Protein AF-A0A3E0QMY0-F1 (afdb_monomer_lite)

Sequence (131 aa):
MWMEKTLGDLETVIDKLNELIPMEGSVESPRSANKHLEKFRRAQNAVYDCFNNGLMNRRKDFASIFGMRYAEVPVPTIRSQLAFDARINWDYVESSISPKFREIIHSAACEQFGVHYAANMLIDKVMKEDA

Structure (mmCIF, N/CA/C/O backbone):
data_AF-A0A3E0QMY0-F1
#
_entry.id   AF-A0A3E0QMY0-F1
#
loop_
_atom_site.group_PDB
_atom_site.id
_atom_site.type_symbol
_atom_site.label_atom_id
_atom_site.label_alt_id
_atom_site.label_comp_id
_atom_site.label_asym_id
_atom_site.label_entity_id
_atom_site.label_seq_id
_atom_site.pdbx_PDB_ins_code
_atom_site.Cartn_x
_atom_site.Cartn_y
_atom_site.Cartn_z
_atom_site.occupancy
_atom_site.B_iso_or_equiv
_atom_site.auth_seq_id
_atom_site.auth_comp_id
_atom_site.auth_asym_id
_atom_site.auth_atom_id
_atom_site.pdbx_PDB_model_num
ATOM 1 N N . MET A 1 1 ? -7.165 -6.932 -10.250 1.00 64.00 1 MET A N 1
ATOM 2 C CA . MET A 1 1 ? -6.323 -6.252 -9.230 1.00 64.00 1 MET A CA 1
ATOM 3 C C . MET A 1 1 ? -4.917 -5.978 -9.795 1.00 64.00 1 MET A C 1
ATOM 5 O O . MET A 1 1 ? -4.486 -6.723 -10.656 1.00 64.00 1 MET A O 1
ATOM 9 N N . TRP A 1 2 ? -4.187 -4.946 -9.340 1.00 69.19 2 TRP A N 1
ATOM 10 C CA . TRP A 1 2 ? -2.858 -4.544 -9.870 1.00 69.19 2 TRP A CA 1
ATOM 11 C C . TRP A 1 2 ? -1.710 -5.542 -9.622 1.00 69.19 2 TRP A C 1
ATOM 13 O O . TRP A 1 2 ? -0.673 -5.444 -10.265 1.00 69.19 2 TRP A O 1
ATOM 23 N N . MET A 1 3 ? -1.878 -6.464 -8.670 1.00 83.94 3 MET A N 1
ATOM 24 C CA . MET A 1 3 ? -0.858 -7.428 -8.233 1.00 83.94 3 MET A CA 1
ATOM 25 C C . MET A 1 3 ? -1.445 -8.843 -8.159 1.00 83.94 3 MET A C 1
ATOM 27 O O . MET A 1 3 ? -1.409 -9.510 -7.126 1.00 83.94 3 MET A O 1
ATOM 31 N N . GLU A 1 4 ? -2.095 -9.266 -9.242 1.00 84.19 4 GLU A N 1
ATOM 32 C CA . GLU A 1 4 ? -2.787 -10.557 -9.321 1.00 84.19 4 GLU A CA 1
ATOM 33 C C . GLU A 1 4 ? -1.830 -11.748 -9.161 1.00 84.19 4 GLU A C 1
ATOM 35 O O . GLU A 1 4 ? -2.170 -12.718 -8.486 1.00 84.19 4 GLU A O 1
ATOM 40 N N . LYS A 1 5 ? -0.601 -11.659 -9.690 1.00 86.06 5 LYS A N 1
ATOM 41 C CA . LYS A 1 5 ? 0.371 -12.764 -9.648 1.00 86.06 5 LYS A CA 1
ATOM 42 C C . LYS A 1 5 ? 0.887 -13.039 -8.236 1.00 86.06 5 LYS A C 1
ATOM 44 O O . LYS A 1 5 ? 1.231 -14.173 -7.919 1.00 86.06 5 LYS A O 1
ATOM 49 N N . THR A 1 6 ? 0.989 -12.004 -7.408 1.00 87.62 6 THR A N 1
ATOM 50 C CA . THR A 1 6 ? 1.631 -12.076 -6.085 1.00 87.62 6 THR A CA 1
ATOM 51 C C . THR A 1 6 ? 0.666 -11.973 -4.915 1.00 87.62 6 THR A C 1
ATOM 53 O O . THR A 1 6 ? 1.035 -12.374 -3.808 1.00 87.62 6 THR A O 1
ATOM 56 N N . LEU A 1 7 ? -0.537 -11.431 -5.127 1.00 88.25 7 LEU A N 1
ATOM 57 C CA . LEU A 1 7 ? -1.538 -11.200 -4.080 1.00 88.25 7 LEU A CA 1
ATOM 58 C C . LEU A 1 7 ? -2.941 -11.680 -4.459 1.00 88.25 7 LEU A C 1
ATOM 60 O O . LEU A 1 7 ? -3.883 -11.366 -3.734 1.00 88.25 7 LEU A O 1
ATOM 64 N N . GLY A 1 8 ? -3.114 -12.405 -5.571 1.00 86.94 8 GLY A N 1
ATOM 65 C CA . GLY A 1 8 ? -4.425 -12.919 -5.991 1.00 86.94 8 GLY A CA 1
ATOM 66 C C . GLY A 1 8 ? -5.124 -13.758 -4.915 1.00 86.94 8 GLY A C 1
ATOM 67 O O . GLY A 1 8 ? -6.340 -13.715 -4.785 1.00 86.94 8 GLY A O 1
ATOM 68 N N . ASP A 1 9 ? -4.359 -14.431 -4.052 1.00 87.12 9 ASP A N 1
ATOM 69 C CA . ASP A 1 9 ? -4.863 -15.172 -2.890 1.00 87.12 9 ASP A CA 1
ATOM 70 C C . ASP A 1 9 ? -5.516 -14.294 -1.804 1.00 87.12 9 ASP A C 1
ATOM 72 O O . ASP A 1 9 ? -6.189 -14.816 -0.918 1.00 87.12 9 ASP A O 1
ATOM 76 N N . LEU A 1 10 ? -5.321 -12.972 -1.848 1.00 88.81 10 LEU A N 1
ATOM 77 C CA . LEU A 1 10 ? -5.858 -12.011 -0.882 1.00 88.81 10 LEU A CA 1
ATOM 78 C C . LEU A 1 10 ? -6.996 -11.153 -1.443 1.00 88.81 10 LEU A C 1
ATOM 80 O O . LEU A 1 10 ? -7.457 -10.259 -0.736 1.00 88.81 10 LEU A O 1
ATOM 84 N N . GLU A 1 11 ? -7.456 -11.400 -2.673 1.00 88.50 11 GLU A N 1
ATOM 85 C CA . GLU A 1 11 ? -8.463 -10.567 -3.347 1.00 88.50 11 GLU A CA 1
ATOM 86 C C . GLU A 1 11 ? -9.711 -10.357 -2.479 1.00 88.50 11 GLU A C 1
ATOM 88 O O . GLU A 1 11 ? -10.048 -9.223 -2.150 1.00 88.50 11 GLU A O 1
ATOM 93 N N . THR A 1 12 ? -10.301 -11.432 -1.954 1.00 88.44 12 THR A N 1
ATOM 94 C CA . THR A 1 12 ? -11.498 -11.322 -1.108 1.00 88.44 12 THR A CA 1
ATOM 95 C C . THR A 1 12 ? -11.270 -10.534 0.185 1.00 88.44 12 THR A C 1
ATOM 97 O O . THR A 1 12 ? -12.166 -9.862 0.689 1.00 88.44 12 THR A O 1
ATOM 100 N N . VAL A 1 13 ? -10.066 -10.603 0.751 1.00 89.44 13 VAL A N 1
ATOM 101 C CA . VAL A 1 13 ? -9.712 -9.863 1.972 1.00 89.44 13 VAL A CA 1
ATOM 102 C C . VAL A 1 13 ? -9.598 -8.378 1.659 1.00 89.44 13 VAL A C 1
ATOM 104 O O . VAL A 1 13 ? -10.068 -7.541 2.426 1.00 89.44 13 VAL A O 1
ATOM 107 N N . ILE A 1 14 ? -8.961 -8.057 0.534 1.00 91.94 14 ILE A N 1
ATOM 108 C CA . ILE A 1 14 ? -8.816 -6.693 0.035 1.00 91.94 14 ILE A CA 1
ATOM 109 C C . ILE A 1 14 ? -10.196 -6.091 -0.236 1.00 91.94 14 ILE A C 1
ATOM 111 O O . ILE A 1 14 ? -10.431 -4.957 0.175 1.00 91.94 14 ILE A O 1
ATOM 115 N N . ASP A 1 15 ? -11.115 -6.852 -0.830 1.00 92.12 15 ASP A N 1
ATOM 116 C CA . ASP A 1 15 ? -12.492 -6.417 -1.075 1.00 92.12 15 ASP A CA 1
ATOM 117 C C . ASP A 1 15 ? -13.231 -6.110 0.232 1.00 92.12 15 ASP A C 1
ATOM 119 O O . ASP A 1 15 ? -13.718 -4.992 0.406 1.00 92.12 15 ASP A O 1
ATOM 123 N N . LYS A 1 16 ? -13.203 -7.026 1.212 1.00 92.62 16 LYS A N 1
ATOM 124 C CA . LYS A 1 16 ? -13.793 -6.781 2.542 1.00 92.62 16 LYS A CA 1
ATOM 125 C C . LYS A 1 16 ? -13.178 -5.560 3.241 1.00 92.62 16 LYS A C 1
ATOM 127 O O . LYS A 1 16 ? -13.879 -4.799 3.898 1.00 92.62 16 LYS A O 1
ATOM 132 N N . LEU A 1 17 ? -11.866 -5.338 3.117 1.00 94.12 17 LEU A N 1
ATOM 133 C CA . LEU A 1 17 ? -11.223 -4.138 3.672 1.00 94.12 17 LEU A CA 1
ATOM 134 C C . LEU A 1 17 ? -11.625 -2.858 2.923 1.00 94.12 17 LEU A C 1
ATOM 136 O O . LEU A 1 17 ? -11.686 -1.793 3.536 1.00 94.12 17 LEU A O 1
ATOM 140 N N . ASN A 1 18 ? -11.880 -2.939 1.616 1.00 94.81 18 ASN A N 1
ATOM 141 C CA . ASN A 1 18 ? -12.320 -1.806 0.805 1.00 94.81 18 ASN A CA 1
ATOM 142 C C . ASN A 1 18 ? -13.726 -1.336 1.171 1.00 94.81 18 ASN A C 1
ATOM 144 O O . ASN A 1 18 ? -13.969 -0.132 1.160 1.00 94.81 18 ASN A O 1
ATOM 148 N N . GLU A 1 19 ? -14.612 -2.245 1.573 1.00 95.44 19 GLU A N 1
ATOM 149 C CA . GLU A 1 19 ? -15.949 -1.903 2.077 1.00 95.44 19 GLU A CA 1
ATOM 150 C C . GLU A 1 19 ? -15.907 -1.042 3.353 1.00 95.44 19 GLU A C 1
ATOM 152 O O . GLU A 1 19 ? -16.830 -0.273 3.616 1.00 95.44 19 GLU A O 1
ATOM 157 N N . LEU A 1 20 ? -14.817 -1.119 4.127 1.00 95.50 20 LEU A N 1
ATOM 158 C CA . LEU A 1 20 ? -14.615 -0.340 5.356 1.00 95.50 20 LEU A CA 1
ATOM 159 C C . LEU A 1 20 ? -13.963 1.030 5.112 1.00 95.50 20 LEU A C 1
ATOM 161 O O . LEU A 1 20 ? -13.869 1.854 6.027 1.00 95.50 20 LEU A O 1
ATOM 165 N N . ILE A 1 21 ? -13.459 1.282 3.904 1.00 95.44 21 ILE A N 1
ATOM 166 C CA . ILE A 1 21 ? -12.781 2.532 3.563 1.00 95.44 21 ILE A CA 1
ATOM 167 C C . ILE A 1 21 ? -13.823 3.571 3.128 1.00 95.44 21 ILE A C 1
ATOM 169 O O . ILE A 1 21 ? -14.624 3.302 2.234 1.00 95.44 21 ILE A O 1
ATOM 173 N N . PRO A 1 22 ? -13.798 4.798 3.683 1.00 93.94 22 PRO A N 1
ATOM 174 C CA . PRO A 1 22 ? -14.672 5.854 3.202 1.00 93.94 22 PRO A CA 1
ATOM 175 C C . PRO A 1 22 ? -14.274 6.261 1.781 1.00 93.94 22 PRO A C 1
ATOM 177 O O . PRO A 1 22 ? -13.089 6.324 1.445 1.00 93.94 22 PRO A O 1
ATOM 180 N N . MET A 1 23 ? -15.274 6.606 0.968 1.00 88.94 23 MET A N 1
ATOM 181 C CA . MET A 1 23 ? -15.069 7.061 -0.411 1.00 88.94 23 MET A CA 1
ATOM 182 C C . MET A 1 23 ? -14.093 8.246 -0.492 1.00 88.94 23 MET A C 1
ATOM 184 O O . MET A 1 23 ? -13.267 8.315 -1.400 1.00 88.94 23 MET A O 1
ATOM 188 N N . GLU A 1 24 ? -14.151 9.154 0.486 1.00 90.25 24 GLU A N 1
ATOM 189 C CA . GLU A 1 24 ? -13.249 10.295 0.605 1.00 90.25 24 GLU A CA 1
ATOM 190 C C . GLU A 1 24 ? -12.755 10.469 2.045 1.00 90.25 24 GLU A C 1
ATOM 192 O O . GLU A 1 24 ? -13.440 10.144 3.013 1.00 90.25 24 GLU A O 1
ATOM 197 N N . GLY A 1 25 ? -11.555 11.036 2.190 1.00 92.12 25 GLY A N 1
ATOM 198 C CA . GLY A 1 25 ? -10.972 11.352 3.492 1.00 92.12 25 GLY A CA 1
ATOM 199 C C . GLY A 1 25 ? -10.225 10.192 4.158 1.00 92.12 25 GLY A C 1
ATOM 200 O O . GLY A 1 25 ? -9.754 9.256 3.506 1.00 92.12 25 GLY A O 1
ATOM 201 N N . SER A 1 26 ? -10.017 10.329 5.466 1.00 94.50 26 SER A N 1
ATOM 202 C CA . SER A 1 26 ? -9.401 9.308 6.318 1.00 94.50 26 SER A CA 1
ATOM 203 C C . SER A 1 26 ? -10.465 8.409 6.928 1.00 94.50 26 SER A C 1
ATOM 205 O O . SER A 1 26 ? -11.569 8.875 7.204 1.00 94.50 26 SER A O 1
ATOM 207 N N . VAL A 1 27 ? -10.098 7.169 7.242 1.00 96.25 27 VAL A N 1
ATOM 208 C CA . VAL A 1 27 ? -10.934 6.306 8.094 1.00 96.25 27 VAL A CA 1
ATOM 209 C C . VAL A 1 27 ? -11.157 6.953 9.467 1.00 96.25 27 VAL A C 1
ATOM 211 O O . VAL A 1 27 ? -10.376 7.809 9.899 1.00 96.25 27 VAL A O 1
ATOM 214 N N . GLU A 1 28 ? -12.208 6.541 10.172 1.00 94.50 28 GLU A N 1
ATOM 215 C CA . GLU A 1 28 ? -12.459 6.982 11.546 1.00 94.50 28 GLU A CA 1
ATOM 216 C C . GLU A 1 28 ? -11.306 6.567 12.470 1.00 94.50 28 GLU A C 1
ATOM 218 O O . GLU A 1 28 ? -10.766 5.478 12.330 1.00 94.50 28 GLU A O 1
ATOM 223 N N . SER A 1 29 ? -10.920 7.400 13.442 1.00 95.19 29 SER A N 1
ATOM 224 C CA . SER A 1 29 ? -9.852 7.078 14.409 1.00 95.19 29 SER A CA 1
ATOM 225 C C . SER A 1 29 ? -8.538 6.553 13.775 1.00 95.19 29 SER A C 1
ATOM 227 O O . SER A 1 29 ? -7.968 5.558 14.240 1.00 95.19 29 SER A O 1
ATOM 229 N N . PRO A 1 30 ? -7.975 7.245 12.760 1.00 95.75 30 PRO A N 1
ATOM 230 C CA . PRO A 1 30 ? -6.877 6.734 11.925 1.00 95.75 30 PRO A CA 1
ATOM 231 C C . PRO A 1 30 ? -5.524 6.656 12.650 1.00 95.75 30 PRO A C 1
ATOM 233 O O . PRO A 1 30 ? -4.524 6.210 12.091 1.00 95.75 30 PRO A O 1
ATOM 236 N N . ARG A 1 31 ? -5.453 7.157 13.888 1.00 93.31 31 ARG A N 1
ATOM 237 C CA . ARG A 1 31 ? -4.244 7.155 14.727 1.00 93.31 31 ARG A CA 1
ATOM 238 C C . ARG A 1 31 ? -4.320 6.162 15.887 1.00 93.31 31 ARG A C 1
ATOM 240 O O . ARG A 1 31 ? -3.343 6.032 16.617 1.00 93.31 31 ARG A O 1
ATOM 247 N N . SER A 1 32 ? -5.454 5.488 16.068 1.00 93.94 32 SER A N 1
ATOM 248 C CA . SER A 1 32 ? -5.691 4.568 17.181 1.00 93.94 32 SER A CA 1
ATOM 249 C C . SER A 1 32 ? -6.331 3.275 16.686 1.00 93.94 32 SER A C 1
ATOM 251 O O . SER A 1 32 ? -5.596 2.356 16.333 1.00 93.94 32 SER A O 1
ATOM 253 N N . ALA A 1 33 ? -7.662 3.216 16.653 1.00 92.31 33 ALA A N 1
ATOM 254 C CA . ALA A 1 33 ? -8.428 2.000 16.398 1.00 92.31 33 ALA A CA 1
ATOM 255 C C . ALA A 1 33 ? -8.291 1.490 14.956 1.00 92.31 33 ALA A C 1
ATOM 257 O O . ALA A 1 33 ? -8.218 0.286 14.764 1.00 92.31 33 ALA A O 1
ATOM 258 N N . ASN A 1 34 ? -8.186 2.394 13.974 1.00 96.50 34 ASN A N 1
ATOM 259 C CA . ASN A 1 34 ? -8.109 2.048 12.548 1.00 96.50 34 ASN A CA 1
ATOM 260 C C . ASN A 1 34 ? -6.777 2.479 11.919 1.00 96.50 34 ASN A C 1
ATOM 262 O O . ASN A 1 34 ? -6.715 2.967 10.785 1.00 96.50 34 ASN A O 1
ATOM 266 N N . LYS A 1 35 ? -5.684 2.388 12.682 1.00 97.38 35 LYS A N 1
ATOM 267 C CA . LYS A 1 35 ? -4.365 2.843 12.219 1.00 97.38 35 LYS A CA 1
ATOM 268 C C . LYS A 1 35 ? -3.827 1.970 11.083 1.00 97.38 35 LYS A C 1
ATOM 270 O O . LYS A 1 35 ? -3.134 2.478 10.197 1.00 97.38 35 LYS A O 1
ATOM 275 N N . HIS A 1 36 ? -4.124 0.672 11.093 1.00 97.19 36 HIS A N 1
ATOM 276 C CA . HIS A 1 36 ? -3.702 -0.251 10.047 1.00 97.19 36 HIS A CA 1
ATOM 277 C C . HIS A 1 36 ? -4.617 -0.164 8.830 1.00 97.19 36 HIS A C 1
ATOM 279 O O . HIS A 1 36 ? -4.098 -0.147 7.712 1.00 97.19 36 HIS A O 1
ATOM 285 N N . LEU A 1 37 ? -5.926 0.012 9.023 1.00 97.38 37 LEU A N 1
ATOM 286 C CA . LEU A 1 37 ? -6.863 0.280 7.934 1.00 97.38 37 LEU A CA 1
ATOM 287 C C . LEU A 1 37 ? -6.525 1.590 7.199 1.00 97.38 37 LEU A C 1
ATOM 289 O O . LEU A 1 37 ? -6.472 1.608 5.969 1.00 97.38 37 LEU A O 1
ATOM 293 N N . GLU A 1 38 ? -6.168 2.665 7.915 1.00 97.94 38 GLU A N 1
ATOM 294 C CA . GLU A 1 38 ? -5.699 3.909 7.280 1.00 97.94 38 GLU A CA 1
ATOM 295 C C . GLU A 1 38 ? -4.402 3.690 6.492 1.00 97.94 38 GLU A C 1
ATOM 297 O O . GLU A 1 38 ? -4.226 4.211 5.385 1.00 97.94 38 GLU A O 1
ATOM 302 N N . LYS A 1 39 ? -3.465 2.914 7.052 1.00 97.38 39 LYS A N 1
ATOM 303 C CA . LYS A 1 39 ? -2.213 2.586 6.365 1.00 97.38 39 LYS A CA 1
ATOM 304 C C . LYS A 1 39 ? -2.481 1.785 5.092 1.00 97.38 39 LYS A C 1
ATOM 306 O O . LYS A 1 39 ? -1.853 2.073 4.075 1.00 97.38 39 LYS A O 1
ATOM 311 N N . PHE A 1 40 ? -3.417 0.840 5.129 1.00 97.31 40 PHE A N 1
ATOM 312 C CA . PHE A 1 40 ? -3.869 0.078 3.969 1.00 97.31 40 PHE A CA 1
ATOM 313 C C . PHE A 1 40 ? -4.500 0.982 2.904 1.00 97.31 40 PHE A C 1
ATOM 315 O O . PHE A 1 40 ? -4.038 0.969 1.765 1.00 97.31 40 PHE A O 1
ATOM 322 N N . ARG A 1 41 ? -5.443 1.857 3.271 1.00 97.25 41 ARG A N 1
ATOM 323 C CA . ARG A 1 41 ? -6.042 2.851 2.360 1.00 97.25 41 ARG A CA 1
ATOM 324 C C . ARG A 1 41 ? -4.986 3.717 1.665 1.00 97.25 41 ARG A C 1
ATOM 326 O O . ARG A 1 41 ? -5.008 3.906 0.448 1.00 97.25 41 ARG A O 1
ATOM 333 N N . ARG A 1 42 ? -4.028 4.255 2.426 1.00 96.44 42 ARG A N 1
ATOM 334 C CA . ARG A 1 42 ? -2.936 5.073 1.868 1.00 96.44 42 ARG A CA 1
ATOM 335 C C . ARG A 1 42 ? -2.007 4.257 0.972 1.00 96.44 42 ARG A C 1
ATOM 337 O O . ARG A 1 42 ? -1.582 4.759 -0.067 1.00 96.44 42 ARG A O 1
ATOM 344 N N . ALA A 1 43 ? -1.710 3.020 1.358 1.00 95.81 43 ALA A N 1
ATOM 345 C CA . ALA A 1 43 ? -0.882 2.116 0.573 1.00 95.81 43 ALA A CA 1
ATOM 346 C C . ALA A 1 43 ? -1.550 1.763 -0.762 1.00 95.81 43 ALA A C 1
ATOM 348 O O . ALA A 1 43 ? -0.883 1.852 -1.787 1.00 95.81 43 ALA A O 1
ATOM 349 N N . GLN A 1 44 ? -2.856 1.480 -0.779 1.00 95.00 44 GLN A N 1
ATOM 350 C CA . GLN A 1 44 ? -3.624 1.257 -2.008 1.00 95.00 44 GLN A CA 1
ATOM 351 C C . GLN A 1 44 ? -3.532 2.439 -2.968 1.00 95.00 44 GLN A C 1
ATOM 353 O O . GLN A 1 44 ? -3.213 2.260 -4.138 1.00 95.00 44 GLN A O 1
ATOM 358 N N . ASN A 1 45 ? -3.721 3.660 -2.466 1.00 94.00 45 ASN A N 1
ATOM 359 C CA . ASN A 1 45 ? -3.594 4.865 -3.286 1.00 94.00 45 ASN A CA 1
ATOM 360 C C . ASN A 1 45 ? -2.178 5.048 -3.852 1.00 94.00 45 ASN A C 1
ATOM 362 O O . ASN A 1 45 ? -2.017 5.491 -4.986 1.00 94.00 45 ASN A O 1
ATOM 366 N N . ALA A 1 46 ? -1.146 4.715 -3.074 1.00 93.38 46 ALA A N 1
ATOM 367 C CA . ALA A 1 46 ? 0.241 4.785 -3.526 1.00 93.38 46 ALA A CA 1
ATOM 368 C C . ALA A 1 46 ? 0.572 3.697 -4.563 1.00 93.38 46 ALA A C 1
ATOM 370 O O . ALA A 1 46 ? 1.260 3.981 -5.538 1.00 93.38 46 ALA A O 1
ATOM 371 N N . VAL A 1 47 ? 0.057 2.478 -4.380 1.00 92.88 47 VAL A N 1
ATOM 372 C CA . VAL A 1 47 ? 0.148 1.377 -5.350 1.00 92.88 47 VAL A CA 1
ATOM 373 C C . VAL A 1 47 ? -0.562 1.759 -6.643 1.00 92.88 47 VAL A C 1
ATOM 375 O O . VAL A 1 47 ? 0.037 1.680 -7.708 1.00 92.88 47 VAL A O 1
ATOM 378 N N . TYR A 1 48 ? -1.797 2.252 -6.558 1.00 91.25 48 TYR A N 1
ATOM 379 C CA . TYR A 1 48 ? -2.543 2.734 -7.714 1.00 91.25 48 TYR A CA 1
ATOM 380 C C . TYR A 1 48 ? -1.745 3.806 -8.466 1.00 91.25 48 TYR A C 1
ATOM 382 O O . TYR A 1 48 ? -1.530 3.694 -9.669 1.00 91.25 48 TYR A O 1
ATOM 390 N N . ASP A 1 49 ? -1.224 4.816 -7.769 1.00 90.44 49 ASP A N 1
ATOM 391 C CA . ASP A 1 49 ? -0.413 5.861 -8.398 1.00 90.44 49 ASP A CA 1
ATOM 392 C C . ASP A 1 49 ? 0.892 5.319 -9.006 1.00 90.44 49 ASP A C 1
ATOM 394 O O . ASP A 1 49 ? 1.363 5.851 -10.008 1.00 90.44 49 ASP A O 1
ATOM 398 N N . CYS A 1 50 ? 1.465 4.254 -8.439 1.00 88.44 50 CYS A N 1
ATOM 399 C CA . CYS A 1 50 ? 2.653 3.582 -8.964 1.00 88.44 50 CYS A CA 1
ATOM 400 C C . CYS A 1 50 ? 2.413 3.037 -10.369 1.00 88.44 50 CYS A C 1
ATOM 402 O O . CYS A 1 50 ? 3.154 3.355 -11.297 1.00 88.44 50 CYS A O 1
ATOM 404 N N . PHE A 1 51 ? 1.347 2.262 -10.527 1.00 86.25 51 PHE A N 1
ATOM 405 C CA . PHE A 1 51 ? 1.066 1.582 -11.780 1.00 86.25 51 PHE A CA 1
ATOM 406 C C . PHE A 1 51 ? 0.318 2.459 -12.802 1.00 86.25 51 PHE A C 1
ATOM 408 O O . PHE A 1 51 ? 0.467 2.236 -13.996 1.00 86.25 51 PHE A O 1
ATOM 415 N N . ASN A 1 52 ? -0.439 3.478 -12.369 1.00 86.19 52 ASN A N 1
ATOM 416 C CA . ASN A 1 52 ? -1.146 4.389 -13.288 1.00 86.19 52 ASN A CA 1
ATOM 417 C C . ASN A 1 52 ? -0.332 5.619 -13.687 1.00 86.19 52 ASN A C 1
ATOM 419 O O . ASN A 1 52 ? -0.372 6.053 -14.833 1.00 86.19 52 ASN A O 1
ATOM 423 N N . ASN A 1 53 ? 0.363 6.224 -12.721 1.00 85.50 53 ASN A N 1
ATOM 424 C CA . ASN A 1 53 ? 0.965 7.553 -12.863 1.00 85.50 53 ASN A CA 1
ATOM 425 C C . ASN A 1 53 ? 2.476 7.546 -12.589 1.00 85.50 53 ASN A C 1
ATOM 427 O O . ASN A 1 53 ? 3.087 8.611 -12.474 1.00 85.50 53 ASN A O 1
ATOM 431 N N . GLY A 1 54 ? 3.075 6.368 -12.395 1.00 83.12 54 GLY A N 1
ATOM 432 C CA . GLY A 1 54 ? 4.491 6.225 -12.075 1.00 83.12 54 GLY A CA 1
ATOM 433 C C . GLY A 1 54 ? 4.925 6.975 -10.818 1.00 83.12 54 GLY A C 1
ATOM 434 O O . GLY A 1 54 ? 5.979 7.615 -10.802 1.00 83.12 54 GLY A O 1
ATOM 435 N N . LEU A 1 55 ? 4.104 6.926 -9.764 1.00 85.19 55 LEU A N 1
ATOM 436 C CA . LEU A 1 55 ? 4.335 7.557 -8.456 1.00 85.19 55 LEU A CA 1
ATOM 437 C C . LEU A 1 55 ? 4.353 9.093 -8.447 1.00 85.19 55 LEU A C 1
ATOM 439 O O . LEU A 1 55 ? 4.728 9.691 -7.437 1.00 85.19 55 LEU A O 1
ATOM 443 N N . MET A 1 56 ? 3.982 9.778 -9.526 1.00 81.50 56 MET A N 1
ATOM 444 C CA . MET A 1 56 ? 4.102 11.237 -9.590 1.00 81.50 56 MET A CA 1
ATOM 445 C C . MET A 1 56 ? 3.269 11.998 -8.54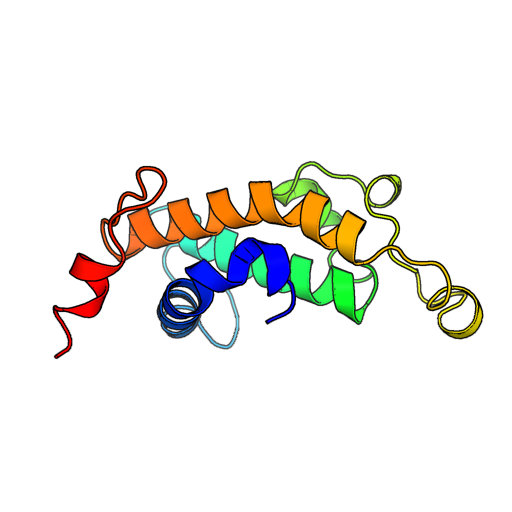7 1.00 81.50 56 MET A C 1
ATOM 447 O O . MET A 1 56 ? 3.725 13.043 -8.078 1.00 81.50 56 MET A O 1
ATOM 451 N N . ASN A 1 57 ? 2.111 11.479 -8.128 1.00 86.62 57 ASN A N 1
ATOM 452 C CA . ASN A 1 57 ? 1.244 12.150 -7.151 1.00 86.62 57 ASN A CA 1
ATOM 453 C C . ASN A 1 57 ? 1.470 11.665 -5.715 1.00 86.62 57 ASN A C 1
ATOM 455 O O . ASN A 1 57 ? 1.102 12.356 -4.761 1.00 86.62 57 ASN A O 1
ATOM 459 N N . ARG A 1 58 ? 2.029 10.462 -5.545 1.00 89.94 58 ARG A N 1
ATOM 460 C CA . ARG A 1 58 ? 2.150 9.777 -4.248 1.00 89.94 58 ARG A CA 1
ATOM 461 C C . ARG A 1 58 ? 3.570 9.309 -3.932 1.00 89.94 58 ARG A C 1
ATOM 463 O O . ARG A 1 58 ? 3.755 8.544 -2.993 1.00 89.94 58 ARG A O 1
ATOM 470 N N . ARG A 1 59 ? 4.600 9.811 -4.627 1.00 88.81 59 ARG A N 1
ATOM 471 C CA . ARG A 1 59 ? 6.019 9.444 -4.411 1.00 88.81 59 ARG A CA 1
ATOM 472 C C . ARG A 1 59 ? 6.439 9.442 -2.941 1.00 88.81 59 ARG A C 1
ATOM 474 O O . ARG A 1 59 ? 7.108 8.516 -2.494 1.00 88.81 59 ARG A O 1
ATOM 481 N N . LYS A 1 60 ? 6.090 10.502 -2.203 1.00 89.69 60 LYS A N 1
ATOM 482 C CA . LYS A 1 60 ? 6.468 10.652 -0.788 1.00 89.69 60 LYS A CA 1
ATOM 483 C C . LYS A 1 60 ? 5.753 9.634 0.097 1.00 89.69 60 LYS A C 1
ATOM 485 O O . LYS A 1 60 ? 6.389 9.037 0.959 1.00 89.69 60 LYS A O 1
ATOM 490 N N . ASP A 1 61 ? 4.460 9.423 -0.143 1.00 91.69 61 ASP A N 1
ATOM 491 C CA . ASP A 1 61 ? 3.674 8.420 0.577 1.00 91.69 61 ASP A CA 1
ATOM 492 C C . ASP A 1 61 ? 4.214 7.020 0.309 1.00 91.69 61 ASP A C 1
ATOM 494 O O . ASP A 1 61 ? 4.446 6.265 1.247 1.00 91.69 61 ASP A O 1
ATOM 498 N N . PHE A 1 62 ? 4.496 6.705 -0.955 1.00 93.00 62 PHE A N 1
ATOM 499 C CA . PHE A 1 62 ? 5.068 5.427 -1.348 1.00 93.00 62 PHE A CA 1
ATOM 500 C C . PHE A 1 62 ? 6.398 5.165 -0.636 1.00 93.00 62 PHE A C 1
ATOM 502 O O . PHE A 1 62 ? 6.542 4.147 0.035 1.00 93.00 62 PHE A O 1
ATOM 509 N N . ALA A 1 63 ? 7.329 6.122 -0.679 1.00 92.19 63 ALA A N 1
ATOM 510 C CA . ALA A 1 63 ? 8.609 5.990 0.012 1.00 92.19 63 ALA A CA 1
ATOM 511 C C . ALA A 1 63 ? 8.446 5.835 1.531 1.00 92.19 63 ALA A C 1
ATOM 513 O O . ALA A 1 63 ? 9.126 5.017 2.144 1.00 92.19 63 ALA A O 1
ATOM 514 N N . SER A 1 64 ? 7.514 6.570 2.140 1.00 93.94 64 SER A N 1
ATOM 515 C CA . SER A 1 64 ? 7.248 6.475 3.578 1.00 93.94 64 SER A CA 1
ATOM 516 C C . SER A 1 64 ? 6.603 5.148 3.990 1.00 93.94 64 SER A C 1
ATOM 518 O O . SER A 1 64 ? 6.852 4.681 5.099 1.00 93.94 64 SER A O 1
ATOM 520 N N . ILE A 1 65 ? 5.734 4.576 3.157 1.00 94.62 65 ILE A N 1
ATOM 521 C CA . ILE A 1 65 ? 4.961 3.369 3.481 1.00 94.62 65 ILE A CA 1
ATOM 522 C C . ILE A 1 65 ? 5.769 2.109 3.180 1.00 94.62 65 ILE A C 1
ATOM 524 O O . ILE A 1 65 ? 5.804 1.187 4.000 1.00 94.62 65 ILE A O 1
ATOM 528 N N . PHE A 1 66 ? 6.402 2.082 2.010 1.00 91.75 66 PHE A N 1
ATOM 529 C CA . PHE A 1 66 ? 7.095 0.917 1.479 1.00 91.75 66 PHE A CA 1
ATOM 530 C C . PHE A 1 66 ? 8.595 0.919 1.776 1.00 91.75 66 PHE A C 1
ATOM 532 O O . PHE A 1 66 ? 9.239 -0.110 1.613 1.00 91.75 66 PHE A O 1
ATOM 539 N N . GLY A 1 67 ? 9.164 2.047 2.215 1.00 90.44 67 GLY A N 1
ATOM 540 C CA . GLY A 1 67 ? 10.604 2.166 2.457 1.00 90.44 67 GLY A CA 1
ATOM 541 C C . GLY A 1 67 ? 11.447 2.129 1.178 1.00 90.44 67 GLY A C 1
ATOM 542 O O . GLY A 1 67 ? 12.664 2.019 1.262 1.00 90.44 67 GLY A O 1
ATOM 543 N N . MET A 1 68 ? 10.813 2.225 0.007 1.00 86.62 68 MET A N 1
ATOM 544 C CA . MET A 1 68 ? 11.460 2.169 -1.303 1.00 86.62 68 MET A CA 1
ATOM 545 C C . MET A 1 68 ? 11.464 3.547 -1.953 1.00 86.62 68 MET A C 1
ATOM 547 O O . MET A 1 68 ? 10.431 4.219 -2.031 1.00 86.62 68 MET A O 1
ATOM 551 N N . ARG A 1 69 ? 12.614 3.991 -2.457 1.00 80.06 69 ARG A N 1
ATOM 552 C CA . ARG A 1 69 ? 12.697 5.246 -3.208 1.00 80.06 69 ARG A CA 1
ATOM 553 C C . ARG A 1 69 ? 12.208 5.035 -4.633 1.00 80.06 69 ARG A C 1
ATOM 555 O O . ARG A 1 69 ? 12.293 3.954 -5.199 1.00 80.06 69 ARG A O 1
ATOM 562 N N . TYR A 1 70 ? 11.796 6.134 -5.255 1.00 70.94 70 TYR A N 1
ATOM 563 C CA . TYR A 1 70 ? 11.399 6.165 -6.664 1.00 70.94 70 TYR A CA 1
ATOM 564 C C . TYR A 1 70 ? 12.448 5.555 -7.615 1.00 70.94 70 TYR A C 1
ATOM 566 O O . TYR A 1 70 ? 12.083 4.945 -8.603 1.00 70.94 70 TYR A O 1
ATOM 574 N N . ALA A 1 71 ? 13.745 5.687 -7.319 1.00 73.00 71 ALA A N 1
ATOM 575 C CA . ALA A 1 71 ? 14.803 5.101 -8.148 1.00 73.00 71 ALA A CA 1
ATOM 576 C C . ALA A 1 71 ? 14.902 3.565 -8.039 1.00 73.00 71 ALA A C 1
ATOM 578 O O . ALA A 1 71 ? 15.511 2.938 -8.897 1.00 73.00 71 ALA A O 1
ATOM 579 N N . GLU A 1 72 ? 14.338 2.976 -6.983 1.00 73.94 72 GLU A N 1
ATOM 580 C CA . GLU A 1 72 ? 14.374 1.533 -6.699 1.00 73.94 72 GLU A CA 1
ATOM 581 C C . GLU A 1 72 ? 13.168 0.810 -7.310 1.00 73.94 72 GLU A C 1
ATOM 583 O O . GLU A 1 72 ? 13.192 -0.403 -7.483 1.00 73.94 72 GLU A O 1
ATOM 588 N N . VAL A 1 73 ? 12.132 1.562 -7.690 1.00 76.06 73 VAL A N 1
ATOM 589 C CA . VAL A 1 73 ? 10.949 1.048 -8.376 1.00 76.06 73 VAL A CA 1
ATOM 590 C C . VAL A 1 73 ? 10.925 1.676 -9.765 1.00 76.06 73 VAL A C 1
ATOM 592 O O . VAL A 1 73 ? 10.578 2.850 -9.876 1.00 76.06 73 VAL A O 1
ATOM 595 N N . PRO A 1 74 ? 11.338 0.951 -10.822 1.00 70.81 74 PRO A N 1
ATOM 596 C CA . PRO A 1 74 ? 11.551 1.515 -12.153 1.00 70.81 74 PRO A CA 1
ATOM 597 C C . PRO A 1 74 ? 10.221 1.814 -12.867 1.00 70.81 74 PRO A C 1
ATOM 599 O O . PRO A 1 74 ? 9.892 1.193 -13.874 1.00 70.81 74 PRO A O 1
ATOM 602 N N . VAL A 1 75 ? 9.449 2.770 -12.342 1.00 71.88 75 VAL A N 1
ATOM 603 C CA . VAL A 1 75 ? 8.181 3.232 -12.915 1.00 71.88 75 VAL A CA 1
ATOM 604 C C . VAL A 1 75 ? 8.347 4.562 -13.660 1.00 71.88 75 VAL A C 1
ATOM 606 O O . VAL A 1 75 ? 9.071 5.457 -13.204 1.00 71.88 75 VAL A O 1
ATOM 609 N N . PRO A 1 76 ? 7.703 4.721 -14.825 1.00 59.84 76 PRO A N 1
ATOM 610 C CA . PRO A 1 76 ? 7.959 5.828 -15.736 1.00 59.84 76 PRO A CA 1
ATOM 611 C C . PRO A 1 76 ? 7.374 7.131 -15.188 1.00 59.84 76 PRO A C 1
ATOM 613 O O . PRO A 1 76 ? 6.228 7.182 -14.766 1.00 59.84 76 PRO A O 1
ATOM 616 N N . THR A 1 77 ? 8.137 8.223 -15.234 1.00 59.06 77 THR A N 1
ATOM 617 C CA . THR A 1 77 ? 7.550 9.568 -15.097 1.00 59.06 77 THR A CA 1
ATOM 618 C C . THR A 1 77 ? 7.009 10.031 -16.451 1.00 59.06 77 THR A C 1
ATOM 620 O O . THR A 1 77 ? 7.494 9.588 -17.491 1.00 59.06 77 THR A O 1
ATOM 623 N N . ILE A 1 78 ? 6.049 10.966 -16.446 1.00 50.59 78 ILE A N 1
ATOM 624 C CA . ILE A 1 78 ? 5.305 11.504 -17.612 1.00 50.59 78 ILE A CA 1
ATOM 625 C C . ILE A 1 78 ? 6.163 11.911 -18.839 1.00 50.59 78 ILE A C 1
ATOM 627 O O . ILE A 1 78 ? 5.637 12.112 -19.929 1.00 50.59 78 ILE A O 1
ATOM 631 N N . ARG A 1 79 ? 7.495 12.009 -18.731 1.00 47.06 79 ARG A N 1
ATOM 632 C CA . ARG A 1 79 ? 8.367 12.444 -19.835 1.00 47.06 79 ARG A CA 1
ATOM 633 C C . ARG A 1 79 ? 8.696 11.394 -20.907 1.00 47.06 79 ARG A C 1
ATOM 635 O O . ARG A 1 79 ? 9.339 11.771 -21.881 1.00 47.06 79 ARG A O 1
ATOM 642 N N . SER A 1 80 ? 8.229 10.145 -20.818 1.00 51.38 80 SER A N 1
ATOM 643 C CA . SER A 1 80 ? 8.307 9.213 -21.962 1.00 51.38 80 SER A CA 1
ATOM 644 C C . SER A 1 80 ? 7.369 7.999 -21.854 1.00 51.38 80 SER A C 1
ATOM 646 O O . SER A 1 80 ? 7.837 6.863 -21.925 1.00 51.38 80 SER A O 1
ATOM 648 N N . GLN A 1 81 ? 6.055 8.206 -21.706 1.00 51.62 81 GLN A N 1
ATOM 649 C CA . GLN A 1 81 ? 5.079 7.097 -21.678 1.00 51.62 81 GLN A CA 1
ATOM 650 C C . GLN A 1 81 ? 5.194 6.182 -22.924 1.00 51.62 81 GLN A C 1
ATOM 652 O O . GLN A 1 81 ? 5.193 4.965 -22.813 1.00 51.62 81 GLN A O 1
ATOM 657 N N . LEU A 1 82 ? 5.416 6.755 -24.115 1.00 46.56 82 LEU A N 1
ATOM 658 C CA . LEU A 1 82 ? 5.411 6.015 -25.389 1.00 46.56 82 LEU A CA 1
ATOM 659 C C . LEU A 1 82 ? 6.692 5.223 -25.722 1.00 46.56 82 LEU A C 1
ATOM 661 O O . LEU A 1 82 ? 6.638 4.326 -26.557 1.00 46.56 82 LEU A O 1
ATOM 665 N N . ALA A 1 83 ? 7.843 5.534 -25.115 1.00 46.97 83 ALA A N 1
ATOM 666 C CA . ALA A 1 83 ? 9.129 4.908 -25.470 1.00 46.97 83 ALA A CA 1
ATOM 667 C C . ALA A 1 83 ? 9.630 3.870 -24.444 1.00 46.97 83 ALA A C 1
ATOM 669 O O . ALA A 1 83 ? 10.575 3.134 -24.736 1.00 46.97 83 ALA A O 1
ATOM 670 N N . PHE A 1 84 ? 9.016 3.806 -23.255 1.00 51.75 84 PHE A N 1
ATOM 671 C CA . PHE A 1 84 ? 9.488 2.996 -22.122 1.00 51.75 84 PHE A CA 1
ATOM 672 C C . PHE A 1 84 ? 8.524 1.900 -21.653 1.00 51.75 84 PHE A C 1
ATOM 674 O O . PHE A 1 84 ? 9.010 0.943 -21.051 1.00 51.75 84 PHE A O 1
ATOM 681 N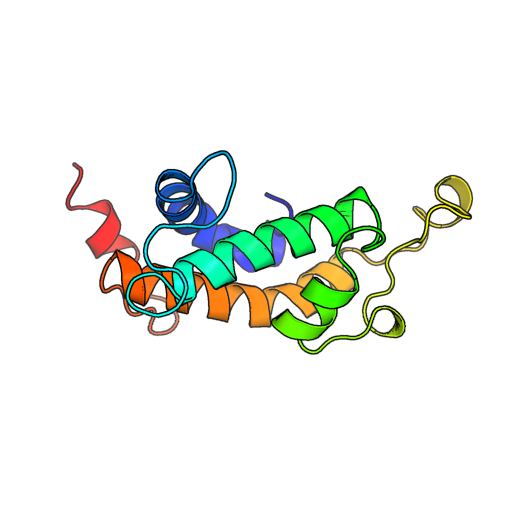 N . ASP A 1 85 ? 7.225 1.955 -21.980 1.00 52.28 85 ASP A N 1
ATOM 682 C CA . ASP A 1 85 ? 6.282 0.856 -21.683 1.00 52.28 85 ASP A CA 1
ATOM 683 C C . ASP A 1 85 ? 6.765 -0.493 -22.245 1.00 52.28 85 ASP A C 1
ATOM 685 O O . ASP A 1 85 ? 6.560 -1.537 -21.635 1.00 52.28 85 ASP A O 1
ATOM 689 N N . ALA A 1 86 ? 7.538 -0.472 -23.336 1.00 53.12 86 ALA A N 1
ATOM 690 C CA . ALA A 1 86 ? 8.170 -1.656 -23.916 1.00 53.12 86 ALA A CA 1
ATOM 691 C C . ALA A 1 86 ? 9.359 -2.236 -23.107 1.00 53.12 86 ALA A C 1
ATOM 693 O O . ALA A 1 86 ? 9.933 -3.242 -23.521 1.00 53.12 86 ALA A O 1
ATOM 694 N N . ARG A 1 87 ? 9.789 -1.612 -21.996 1.00 64.44 87 ARG A N 1
ATOM 695 C CA . ARG A 1 87 ? 10.969 -2.026 -21.200 1.00 64.44 87 ARG A CA 1
ATOM 696 C C . ARG A 1 87 ? 10.736 -2.111 -19.690 1.00 64.44 87 ARG A C 1
ATOM 698 O O . ARG A 1 87 ? 11.665 -2.475 -18.968 1.00 64.44 87 ARG A O 1
ATOM 705 N N . ILE A 1 88 ? 9.551 -1.762 -19.194 1.00 73.75 88 ILE A N 1
ATOM 706 C CA . ILE A 1 88 ? 9.266 -1.843 -17.759 1.00 73.75 88 ILE A CA 1
ATOM 707 C C . ILE A 1 88 ? 8.983 -3.293 -17.397 1.00 73.75 88 ILE A C 1
ATOM 709 O O . ILE A 1 88 ? 8.069 -3.927 -17.921 1.00 73.75 88 ILE A O 1
ATOM 713 N N . ASN A 1 89 ? 9.778 -3.815 -16.469 1.00 81.50 89 ASN A N 1
ATOM 714 C CA . ASN A 1 89 ? 9.535 -5.121 -15.892 1.00 81.50 89 ASN A CA 1
ATOM 715 C C . ASN A 1 89 ? 8.482 -4.986 -14.782 1.00 81.50 89 ASN A C 1
ATOM 717 O O . ASN A 1 89 ? 8.816 -4.790 -13.612 1.00 81.50 89 ASN A O 1
ATOM 721 N N . TRP A 1 90 ? 7.206 -5.050 -15.167 1.00 82.38 90 TRP A N 1
ATOM 722 C CA . TRP A 1 90 ? 6.086 -4.984 -14.225 1.00 82.38 90 TRP A CA 1
ATOM 723 C C . TRP A 1 90 ? 6.094 -6.134 -13.220 1.00 82.38 90 TRP A C 1
ATOM 725 O O . TRP A 1 90 ? 5.744 -5.915 -12.065 1.00 82.38 90 TRP A O 1
ATOM 735 N N . ASP A 1 91 ? 6.602 -7.305 -13.610 1.00 86.44 91 ASP A N 1
ATOM 736 C CA . ASP A 1 91 ? 6.766 -8.442 -12.701 1.00 86.44 91 ASP A CA 1
ATOM 737 C C . ASP A 1 91 ? 7.777 -8.114 -11.593 1.00 86.44 91 AS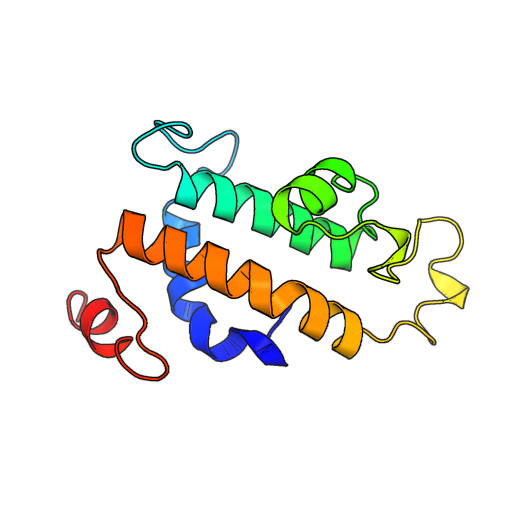P A C 1
ATOM 739 O O . ASP A 1 91 ? 7.546 -8.410 -10.421 1.00 86.44 91 ASP A O 1
ATOM 743 N N . TYR A 1 92 ? 8.874 -7.426 -11.928 1.00 85.69 92 TYR A N 1
ATOM 744 C CA . TYR A 1 92 ? 9.823 -6.929 -10.930 1.00 85.69 92 TYR A CA 1
ATOM 745 C C . TYR A 1 92 ? 9.178 -5.898 -9.996 1.00 85.69 92 TYR A C 1
ATOM 747 O O . TYR A 1 92 ? 9.323 -6.003 -8.777 1.00 85.69 92 TYR A O 1
ATOM 755 N N . VAL A 1 93 ? 8.437 -4.930 -10.543 1.00 86.56 93 VAL A N 1
ATOM 756 C CA . VAL A 1 93 ? 7.736 -3.906 -9.747 1.00 86.56 93 VAL A CA 1
ATOM 757 C C . VAL A 1 93 ? 6.745 -4.554 -8.777 1.00 86.56 93 VAL A C 1
ATOM 759 O O . VAL A 1 93 ? 6.784 -4.275 -7.578 1.00 86.56 93 VAL A O 1
ATOM 762 N N . GLU A 1 94 ? 5.910 -5.469 -9.268 1.00 89.81 94 GLU A N 1
ATOM 763 C CA . GLU A 1 94 ? 4.960 -6.233 -8.461 1.00 89.81 94 GLU A CA 1
ATOM 764 C C . GLU A 1 94 ? 5.674 -7.063 -7.382 1.00 89.81 94 GLU A C 1
ATOM 766 O O . GLU A 1 94 ? 5.329 -6.972 -6.201 1.00 89.81 94 GLU A O 1
ATOM 771 N N . SER A 1 95 ? 6.716 -7.817 -7.742 1.00 89.25 95 SER A N 1
ATOM 772 C CA . SER A 1 95 ? 7.477 -8.639 -6.787 1.00 89.25 95 SER A CA 1
ATOM 773 C C . SER A 1 95 ? 8.204 -7.817 -5.713 1.00 89.25 95 SER A C 1
ATOM 775 O O . SER A 1 95 ? 8.435 -8.312 -4.613 1.00 89.25 95 SER A O 1
ATOM 777 N N . SER A 1 96 ? 8.520 -6.550 -5.997 1.00 88.88 96 SER A N 1
ATOM 778 C CA . SER A 1 96 ? 9.173 -5.643 -5.046 1.00 88.88 96 SER A CA 1
ATOM 779 C C . SER A 1 96 ? 8.177 -5.027 -4.056 1.00 88.88 96 SER A C 1
ATOM 781 O O . SER A 1 96 ? 8.481 -4.860 -2.876 1.00 88.88 96 SER A O 1
ATOM 783 N N . ILE A 1 97 ? 6.970 -4.687 -4.519 1.00 91.56 97 ILE A N 1
ATOM 784 C CA . ILE A 1 97 ? 5.929 -4.028 -3.711 1.00 91.56 97 ILE A CA 1
ATOM 785 C C . ILE A 1 97 ? 5.145 -5.036 -2.870 1.00 91.56 97 ILE A C 1
ATOM 787 O O . ILE A 1 97 ? 4.837 -4.777 -1.700 1.00 91.56 97 ILE A O 1
ATOM 791 N N . SER A 1 98 ? 4.816 -6.180 -3.467 1.00 92.31 98 SER A N 1
ATOM 792 C CA . SER A 1 98 ? 3.877 -7.148 -2.906 1.00 92.31 98 SER A CA 1
ATOM 793 C C . SER A 1 98 ? 4.241 -7.687 -1.521 1.00 92.31 98 SER A C 1
ATOM 795 O O . SER A 1 98 ? 3.315 -7.785 -0.715 1.00 92.31 98 SER A O 1
ATOM 797 N N . PRO A 1 99 ? 5.512 -7.950 -1.136 1.00 92.19 99 PRO A N 1
ATOM 798 C CA . PRO A 1 99 ? 5.810 -8.469 0.200 1.00 92.19 99 PRO A CA 1
ATOM 799 C C . PRO A 1 99 ? 5.404 -7.475 1.288 1.00 92.19 99 PRO A C 1
ATOM 801 O O . PRO A 1 99 ? 4.730 -7.826 2.256 1.00 92.19 99 PRO A O 1
ATOM 804 N N . LYS A 1 100 ? 5.735 -6.195 1.090 1.00 94.25 100 LYS A N 1
ATOM 805 C CA . LYS A 1 100 ? 5.397 -5.151 2.056 1.00 94.25 100 LYS A CA 1
ATOM 806 C C . LYS A 1 100 ? 3.912 -4.810 2.034 1.00 94.25 100 LYS A C 1
ATOM 808 O O . LYS A 1 100 ? 3.335 -4.517 3.081 1.00 94.25 100 LYS A O 1
ATOM 813 N N . PHE A 1 101 ? 3.280 -4.851 0.863 1.00 94.94 101 PHE A N 1
ATOM 814 C CA . PHE A 1 101 ? 1.842 -4.630 0.775 1.00 94.94 101 PHE A CA 1
ATOM 815 C C . PHE A 1 101 ? 1.052 -5.760 1.449 1.00 94.94 101 PHE A C 1
ATOM 817 O O . PHE A 1 101 ? 0.116 -5.476 2.192 1.00 94.94 101 PHE A O 1
ATOM 824 N N . ARG A 1 102 ? 1.494 -7.016 1.302 1.00 94.19 102 ARG A N 1
ATOM 825 C CA . ARG A 1 102 ? 0.949 -8.183 2.011 1.00 94.19 102 ARG A CA 1
ATOM 826 C C . ARG A 1 102 ? 0.981 -7.999 3.527 1.00 94.19 102 ARG A C 1
ATOM 828 O O . ARG A 1 102 ? -0.028 -8.240 4.178 1.00 94.19 102 ARG A O 1
ATOM 835 N N . GLU A 1 103 ? 2.089 -7.516 4.093 1.00 93.94 103 GLU A N 1
ATOM 836 C CA . GLU A 1 103 ? 2.170 -7.199 5.532 1.00 93.94 103 GLU A CA 1
ATOM 837 C C . GLU A 1 103 ? 1.145 -6.137 5.965 1.00 93.94 103 GLU A C 1
ATOM 839 O O . GLU A 1 103 ? 0.590 -6.201 7.065 1.00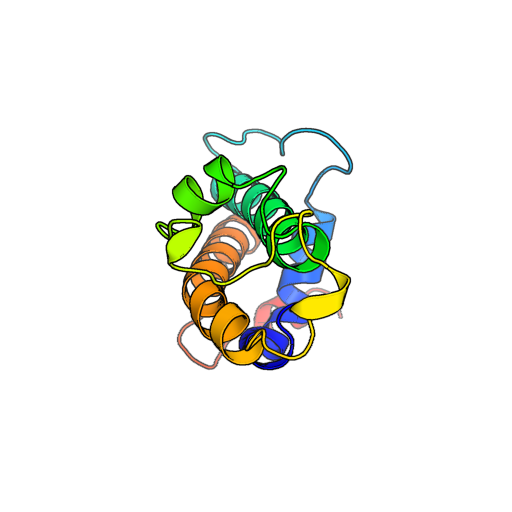 93.94 103 GLU A O 1
ATOM 844 N N . ILE A 1 104 ? 0.900 -5.138 5.113 1.00 95.81 104 ILE A N 1
ATOM 845 C CA . ILE A 1 104 ? -0.064 -4.068 5.390 1.00 95.81 104 ILE A CA 1
ATOM 846 C C . ILE A 1 104 ? -1.495 -4.611 5.348 1.00 95.81 104 ILE A C 1
ATOM 848 O O . ILE A 1 104 ? -2.255 -4.334 6.274 1.00 95.81 104 ILE A O 1
ATOM 852 N N . ILE A 1 105 ? -1.839 -5.404 4.326 1.00 94.19 105 ILE A N 1
ATOM 853 C CA . ILE A 1 105 ? -3.139 -6.085 4.214 1.00 94.19 105 ILE A CA 1
ATOM 854 C C . ILE A 1 105 ? -3.366 -6.970 5.439 1.00 94.19 105 ILE A C 1
ATOM 856 O O . ILE A 1 105 ? -4.408 -6.883 6.079 1.00 94.19 105 ILE A O 1
ATOM 860 N N . HIS A 1 106 ? -2.363 -7.769 5.809 1.00 91.31 106 HIS A N 1
ATOM 861 C CA . HIS A 1 106 ? -2.402 -8.636 6.985 1.00 91.31 106 HIS A CA 1
ATOM 862 C C . HIS A 1 106 ? -2.694 -7.856 8.265 1.00 91.31 106 HIS A C 1
ATOM 864 O O . HIS A 1 106 ? -3.612 -8.202 9.003 1.00 91.31 106 HIS A O 1
ATOM 870 N N . SER A 1 107 ? -1.957 -6.767 8.495 1.00 93.75 107 SER A N 1
ATOM 871 C CA . SER A 1 107 ? -2.133 -5.933 9.686 1.00 93.75 107 SER A CA 1
ATOM 872 C C . SER A 1 107 ? -3.524 -5.297 9.735 1.00 93.75 107 SER A C 1
ATOM 874 O O . SER A 1 107 ? -4.131 -5.247 10.801 1.00 93.75 107 SER A O 1
ATOM 876 N N . ALA A 1 108 ? -4.036 -4.824 8.594 1.00 95.19 108 ALA A N 1
ATOM 877 C CA . ALA A 1 108 ? -5.381 -4.262 8.502 1.00 95.19 108 ALA A CA 1
ATOM 878 C C . ALA A 1 108 ? -6.451 -5.335 8.750 1.00 95.19 108 ALA A C 1
ATOM 880 O O . ALA A 1 108 ? -7.364 -5.118 9.535 1.00 95.19 108 ALA A O 1
ATOM 881 N N . ALA A 1 109 ? -6.302 -6.525 8.171 1.00 92.25 109 ALA A N 1
ATOM 882 C CA . ALA A 1 109 ? -7.215 -7.640 8.400 1.00 92.25 109 ALA A CA 1
ATOM 883 C C . ALA A 1 109 ? -7.185 -8.146 9.855 1.00 92.25 109 ALA A C 1
ATOM 885 O O . ALA A 1 109 ? -8.231 -8.475 10.407 1.00 92.25 109 ALA A O 1
ATOM 886 N N . CYS A 1 110 ? -6.017 -8.172 10.507 1.00 89.88 110 CYS A N 1
ATOM 887 C CA . CYS A 1 110 ? -5.922 -8.465 11.940 1.00 89.88 110 CYS A CA 1
ATOM 888 C C . CYS A 1 110 ? -6.688 -7.427 12.768 1.00 89.88 110 CYS A C 1
ATOM 890 O O . CYS A 1 110 ? -7.407 -7.796 13.690 1.00 89.88 110 CYS A O 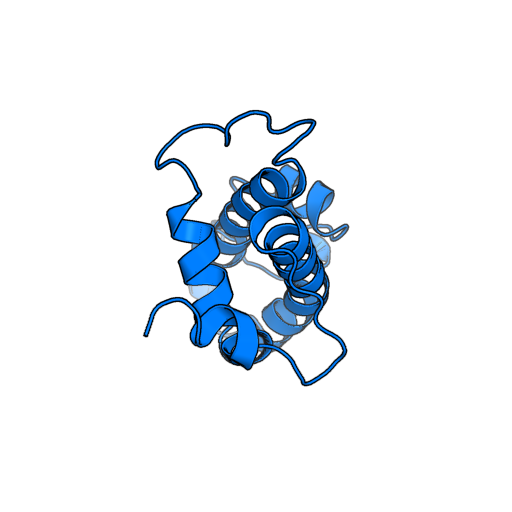1
ATOM 892 N N . GLU A 1 111 ? -6.519 -6.142 12.443 1.00 93.19 111 GLU A N 1
ATOM 893 C CA . GLU A 1 111 ? -7.165 -5.027 13.143 1.00 93.19 111 GLU A CA 1
ATOM 894 C C . GLU A 1 111 ? -8.692 -5.065 13.001 1.00 93.19 111 GLU A C 1
ATOM 896 O O . GLU A 1 111 ? -9.388 -4.864 13.991 1.00 93.19 111 GLU A O 1
ATOM 901 N N . GLN A 1 112 ? -9.205 -5.357 11.802 1.00 92.44 112 GLN A N 1
ATOM 902 C CA . GLN A 1 112 ? -10.641 -5.279 11.510 1.00 92.44 112 GLN A CA 1
ATOM 903 C C . GLN A 1 112 ? -11.398 -6.584 11.777 1.00 92.44 112 GLN A C 1
ATOM 905 O O . GLN A 1 112 ? -12.545 -6.555 12.209 1.00 92.44 112 GLN A O 1
ATOM 910 N N . PHE A 1 113 ? -10.767 -7.734 11.536 1.00 87.94 113 PHE A N 1
ATOM 911 C CA . PHE A 1 113 ? -11.444 -9.035 11.540 1.00 87.94 113 PHE A CA 1
ATOM 912 C C . PHE A 1 113 ? -10.872 -10.020 12.572 1.00 87.94 113 PHE A C 1
ATOM 914 O O . PHE A 1 113 ? -11.388 -11.124 12.719 1.00 87.94 113 PHE A O 1
ATOM 921 N N . GLY A 1 114 ? -9.782 -9.674 13.271 1.00 80.25 114 GLY A N 1
ATOM 922 C CA . GLY A 1 114 ? -9.122 -10.585 14.218 1.00 80.25 114 GLY A CA 1
ATOM 923 C C . GLY A 1 114 ? -8.433 -11.787 13.554 1.00 80.25 114 GLY A C 1
ATOM 924 O O . GLY A 1 114 ? -8.273 -12.839 14.173 1.00 80.25 114 GLY A O 1
ATOM 925 N N . VAL A 1 115 ? -8.047 -11.660 12.280 1.00 66.31 115 VAL A N 1
ATOM 926 C CA . VAL A 1 115 ? -7.574 -12.778 11.446 1.00 66.31 115 VAL A CA 1
ATOM 927 C C . VAL A 1 115 ? -6.059 -12.847 11.427 1.00 66.31 115 VAL A C 1
ATOM 929 O O . VAL A 1 115 ? -5.409 -11.970 10.868 1.00 66.31 115 VAL A O 1
ATOM 932 N N . HIS A 1 116 ? -5.484 -13.927 11.952 1.00 61.28 116 HIS A N 1
ATOM 933 C CA . HIS A 1 116 ? -4.052 -14.194 11.839 1.00 61.28 116 HIS A CA 1
ATOM 934 C C . HIS A 1 116 ? -3.755 -15.119 10.657 1.00 61.28 116 HIS A C 1
ATOM 936 O O . HIS A 1 116 ? -4.087 -16.302 10.694 1.00 61.28 116 HIS A O 1
ATOM 942 N N . TYR A 1 117 ? -3.059 -14.614 9.635 1.00 57.50 117 TYR A N 1
ATOM 943 C CA . TYR A 1 117 ? -2.482 -15.478 8.604 1.00 57.50 117 TYR A CA 1
ATOM 944 C C . TYR A 1 117 ? -1.183 -16.073 9.148 1.00 57.50 117 TYR A C 1
ATOM 946 O O . TYR A 1 117 ? -0.127 -15.441 9.094 1.00 57.50 117 TYR A O 1
ATOM 954 N N . ALA A 1 118 ? -1.253 -17.281 9.701 1.00 46.94 118 ALA A N 1
ATOM 955 C CA . ALA A 1 118 ? -0.107 -18.173 9.624 1.00 46.94 118 ALA A CA 1
ATOM 956 C C . ALA A 1 118 ? -0.020 -18.630 8.164 1.00 46.94 118 ALA A C 1
ATOM 958 O O . ALA A 1 118 ? -1.052 -18.933 7.562 1.00 46.94 118 ALA A O 1
ATOM 959 N N . ALA A 1 119 ? 1.182 -18.605 7.582 1.00 46.94 119 ALA A N 1
ATOM 960 C CA . ALA A 1 119 ? 1.417 -18.986 6.194 1.00 46.94 119 ALA A CA 1
ATOM 961 C C . ALA A 1 119 ? 0.572 -20.223 5.815 1.00 46.94 119 ALA A C 1
ATOM 963 O O . ALA A 1 119 ? 0.753 -21.301 6.376 1.00 46.94 119 ALA A O 1
ATOM 964 N N . ASN A 1 120 ? -0.364 -20.018 4.883 1.00 45.75 120 ASN A N 1
ATOM 965 C CA . ASN A 1 120 ? -1.238 -20.999 4.227 1.00 45.75 120 ASN A CA 1
ATOM 966 C C . ASN A 1 120 ? -2.546 -21.480 4.885 1.00 45.75 120 ASN A C 1
ATOM 968 O O . ASN A 1 120 ? -3.230 -22.269 4.240 1.00 45.75 120 ASN A O 1
ATOM 972 N N . MET A 1 121 ? -3.004 -21.008 6.049 1.00 47.75 121 MET A N 1
ATOM 973 C CA . MET A 1 121 ? -4.352 -21.389 6.526 1.00 47.75 121 MET A CA 1
ATOM 974 C C . MET A 1 121 ? -4.996 -20.324 7.412 1.00 47.75 121 MET A C 1
ATOM 976 O O . MET A 1 121 ? -4.533 -20.133 8.529 1.00 47.75 121 MET A O 1
ATOM 980 N N . LEU A 1 122 ? -6.071 -19.683 6.918 1.00 46.53 122 LEU A N 1
ATOM 981 C CA . LEU A 1 122 ? -7.281 -19.243 7.660 1.00 46.53 122 LEU A CA 1
ATOM 982 C C . LEU A 1 122 ? -8.140 -18.235 6.862 1.00 46.53 122 LEU A C 1
ATOM 984 O O . LEU A 1 122 ? -8.677 -17.280 7.413 1.00 46.53 122 LEU A O 1
ATOM 988 N N . ILE A 1 123 ? -8.331 -18.467 5.560 1.00 51.28 123 ILE A N 1
ATOM 989 C CA . ILE A 1 123 ? -9.419 -17.809 4.811 1.00 51.28 123 ILE A CA 1
ATOM 990 C C . ILE A 1 123 ? -10.781 -18.388 5.257 1.00 51.28 123 ILE A C 1
ATOM 992 O O . ILE A 1 123 ? -11.773 -17.674 5.348 1.00 51.28 123 ILE A O 1
ATOM 996 N N . ASP A 1 124 ? -10.816 -19.650 5.690 1.00 47.22 124 ASP A N 1
ATOM 997 C CA . ASP A 1 124 ? -12.049 -20.373 6.025 1.00 47.22 124 ASP A CA 1
ATOM 998 C C . ASP A 1 124 ? -12.888 -19.785 7.170 1.00 47.22 124 ASP A C 1
ATOM 1000 O O . ASP A 1 124 ? -14.101 -19.973 7.171 1.00 47.22 124 ASP A O 1
ATOM 1004 N N . LYS A 1 125 ? -12.291 -19.090 8.149 1.00 47.81 125 LYS A N 1
ATOM 1005 C CA . LYS A 1 125 ? -13.054 -18.585 9.307 1.00 47.81 125 LYS A CA 1
ATOM 1006 C C . LYS A 1 125 ? -13.759 -17.254 9.017 1.00 47.81 125 LYS A C 1
ATOM 1008 O O . LYS A 1 125 ? -14.881 -17.063 9.456 1.00 47.81 125 LYS A O 1
ATOM 1013 N N . VAL A 1 126 ? -13.146 -16.390 8.204 1.00 53.00 126 VAL A N 1
ATOM 1014 C CA . VAL A 1 126 ? -13.731 -15.109 7.739 1.00 53.00 126 VAL A CA 1
ATOM 1015 C C . VAL A 1 126 ? -14.818 -15.322 6.689 1.00 53.00 126 VAL A C 1
ATOM 1017 O O . VAL A 1 126 ? -15.672 -14.465 6.486 1.00 53.00 126 VAL A O 1
ATOM 1020 N N . MET A 1 127 ? -14.753 -16.450 5.981 1.00 54.91 127 MET A N 1
ATOM 1021 C CA . MET A 1 127 ? -15.627 -16.757 4.849 1.00 54.91 127 MET A CA 1
ATOM 1022 C C . MET A 1 127 ? -16.860 -17.583 5.240 1.00 54.91 127 MET A C 1
ATOM 1024 O O . MET A 1 127 ? -17.762 -17.724 4.424 1.00 54.91 127 MET A O 1
ATOM 1028 N N . LYS A 1 128 ? -16.908 -18.141 6.459 1.00 53.16 128 LYS A N 1
ATOM 1029 C CA . LYS A 1 128 ? -18.004 -19.014 6.926 1.00 53.16 128 LYS A CA 1
ATOM 1030 C C . LYS A 1 128 ? -18.986 -18.354 7.894 1.00 53.16 128 LYS A C 1
ATOM 1032 O O . LYS A 1 128 ? -19.983 -18.982 8.220 1.00 53.16 128 LYS A O 1
ATOM 1037 N N . GLU A 1 129 ? -18.730 -17.131 8.354 1.00 49.69 129 GLU A N 1
ATOM 1038 C CA . GLU A 1 129 ? -19.663 -16.418 9.246 1.00 49.69 129 GLU A CA 1
ATOM 1039 C C . GLU A 1 129 ? -20.724 -15.596 8.483 1.00 49.69 129 GLU A C 1
ATOM 1041 O O . GLU A 1 129 ? -2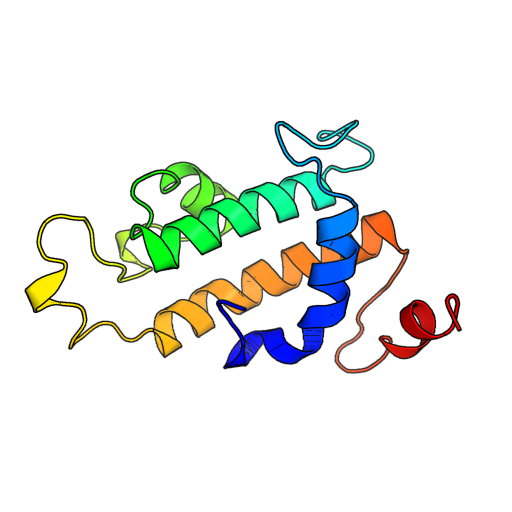1.701 -15.175 9.094 1.00 49.69 129 GLU A O 1
ATOM 1046 N N . ASP A 1 130 ? -20.603 -15.472 7.152 1.00 48.00 130 ASP A N 1
ATOM 1047 C CA . ASP A 1 130 ? -21.554 -14.760 6.275 1.00 48.00 130 ASP A CA 1
ATOM 1048 C C . ASP A 1 130 ? -22.360 -15.695 5.329 1.00 48.00 130 ASP A C 1
ATOM 1050 O O . ASP A 1 130 ? -22.911 -15.225 4.332 1.00 48.00 130 ASP A O 1
ATOM 1054 N N . ALA A 1 131 ? -22.407 -17.011 5.594 1.00 41.16 131 ALA A N 1
ATOM 1055 C CA . ALA A 1 131 ? -23.117 -18.010 4.772 1.00 41.16 131 ALA A CA 1
ATOM 1056 C C . ALA A 1 131 ? -24.374 -18.576 5.452 1.00 41.16 131 ALA A C 1
ATOM 1058 O O . ALA A 1 131 ? -24.306 -18.886 6.663 1.00 41.16 131 ALA A O 1
#

pLDDT: mean 81.06, std 17.05, range [41.16, 97.94]

Foldseek 3Di:
DLQCPQCVVCVVLLVVLVVQADPDDAHPPCPPLQVLSRLLVLLVVQSCCCVPAVSPVPQVSCCVQLVDHSVRQVGDHPPPPPPPVVPHPSVSNSVSRRVSSVVSSQVNCCSPPVDHDPDPDDPPVVPPVVD

Radius of gyration: 15.75 Å; chains: 1; bounding box: 38×34×43 Å

Secondary structure (DSSP, 8-state):
-TTHHHHGGGHHHHHHHHHTS-SSSPPSSTTTTTHHHHHHHHHHHHHHHHHHHTTTTTHHHHHHHH---TTTS-PPPGGGHHHHTTT--HHHHHHHHHHHHHHHHHHHHHHHH----BTTB-HHHHHSS--